Protein AF-A0A6B9V658-F1 (afdb_monomer_lite)

InterPro domains:
  IPR031814 ALG11 mannosyltransferase, N-terminal [PF15924] (34-102)
  IPR038013 ALG11 mannosyltransferase [PTHR45919] (29-102)

Structure (mmCIF, N/CA/C/O backbone):
data_AF-A0A6B9V658-F1
#
_entry.id   AF-A0A6B9V658-F1
#
loop_
_atom_site.group_PDB
_atom_site.id
_atom_site.type_symbol
_atom_site.label_atom_id
_atom_site.label_alt_id
_atom_site.label_comp_id
_atom_site.label_asym_id
_atom_site.label_entity_id
_atom_site.label_seq_id
_atom_site.pdbx_PDB_ins_code
_atom_site.Cartn_x
_atom_site.Cartn_y
_atom_site.Cartn_z
_atom_site.occupancy
_atom_site.B_iso_or_equiv
_atom_site.auth_seq_id
_atom_site.auth_comp_id
_atom_site.auth_asym_id
_atom_site.auth_atom_id
_atom_site.pdbx_PDB_model_num
ATOM 1 N N . MET A 1 1 ? -11.244 12.455 67.120 1.00 64.31 1 MET A N 1
ATOM 2 C CA . MET A 1 1 ? -12.140 11.570 66.339 1.00 64.31 1 MET A CA 1
ATOM 3 C C . MET A 1 1 ? -11.995 11.701 64.815 1.00 64.31 1 MET A C 1
ATOM 5 O O . MET A 1 1 ? -12.238 10.715 64.142 1.00 64.31 1 MET A O 1
ATOM 9 N N . GLY A 1 2 ? -11.559 12.838 64.244 1.00 67.00 2 GLY A N 1
ATOM 10 C CA . GLY A 1 2 ? -11.469 13.010 62.775 1.00 67.00 2 GLY A CA 1
ATOM 11 C C . GLY A 1 2 ? -10.284 12.335 62.059 1.00 67.00 2 GLY A C 1
ATOM 12 O O . GLY A 1 2 ? -10.400 11.987 60.891 1.00 67.00 2 GLY A O 1
ATOM 13 N N . ILE A 1 3 ? -9.163 12.091 62.750 1.00 68.94 3 ILE A N 1
ATOM 14 C CA . ILE A 1 3 ? -7.924 11.545 62.147 1.00 68.94 3 ILE A CA 1
ATOM 15 C C . ILE A 1 3 ? -8.128 10.133 61.569 1.00 68.94 3 ILE A C 1
ATOM 17 O O . ILE A 1 3 ? -7.564 9.799 60.530 1.00 68.94 3 ILE A O 1
ATOM 21 N N . TRP A 1 4 ? -9.006 9.339 62.187 1.00 73.88 4 TRP A N 1
ATOM 22 C CA . TRP A 1 4 ? -9.338 7.980 61.748 1.00 73.88 4 TRP A CA 1
ATOM 23 C C . TRP A 1 4 ? -10.046 7.922 60.391 1.00 73.88 4 TRP A C 1
ATOM 25 O O . TRP A 1 4 ? -10.008 6.884 59.744 1.00 73.88 4 TRP A O 1
ATOM 35 N N . PHE A 1 5 ? -10.640 9.027 59.932 1.00 78.62 5 PHE A N 1
ATOM 36 C CA . PHE A 1 5 ? -11.268 9.120 58.610 1.00 78.62 5 PHE A CA 1
ATOM 37 C C . PHE A 1 5 ? -10.314 9.653 57.534 1.00 78.62 5 PHE A C 1
ATOM 39 O O . PHE A 1 5 ? -10.494 9.365 56.353 1.00 78.62 5 PHE A O 1
ATOM 46 N N . ILE A 1 6 ? -9.268 10.382 57.934 1.00 85.06 6 ILE A N 1
ATOM 47 C CA . ILE A 1 6 ? -8.293 10.976 57.009 1.00 85.06 6 ILE A CA 1
ATOM 48 C C . ILE A 1 6 ? -7.358 9.899 56.450 1.00 85.06 6 ILE A C 1
ATOM 50 O O . ILE A 1 6 ? -7.102 9.868 55.250 1.00 85.06 6 ILE A O 1
ATOM 54 N N . VAL A 1 7 ? -6.884 8.979 57.297 1.00 88.38 7 VAL A N 1
ATOM 55 C CA . VAL A 1 7 ? -5.938 7.930 56.878 1.00 88.38 7 VAL A CA 1
ATOM 56 C C . VAL A 1 7 ? -6.531 6.999 55.804 1.00 88.38 7 VAL A C 1
ATOM 58 O O . VAL A 1 7 ? -5.895 6.841 54.761 1.00 88.38 7 VAL A O 1
ATOM 61 N N . PRO A 1 8 ? -7.752 6.444 55.955 1.00 89.19 8 PRO A N 1
ATOM 62 C CA . PRO A 1 8 ? -8.372 5.624 54.914 1.00 89.19 8 PRO A CA 1
ATOM 63 C C . PRO A 1 8 ? -8.630 6.399 53.621 1.00 89.19 8 PRO A C 1
ATOM 65 O O . PRO A 1 8 ? -8.470 5.842 52.539 1.00 89.19 8 PRO A O 1
ATOM 68 N N . ALA A 1 9 ? -8.987 7.685 53.715 1.00 89.31 9 ALA A N 1
ATOM 69 C CA . ALA A 1 9 ? -9.234 8.527 52.547 1.00 89.31 9 ALA A CA 1
ATOM 70 C C . ALA A 1 9 ? -7.955 8.769 51.729 1.00 89.31 9 ALA A C 1
ATOM 72 O O . ALA A 1 9 ? -7.979 8.670 50.502 1.00 89.31 9 ALA A O 1
ATOM 73 N N . VAL A 1 10 ? -6.825 9.020 52.397 1.00 92.94 10 VAL A N 1
ATOM 74 C CA . VAL A 1 10 ? -5.519 9.187 51.738 1.00 92.94 10 VAL A CA 1
ATOM 75 C C . VAL A 1 10 ? -5.057 7.878 51.098 1.00 92.94 10 VAL A C 1
ATOM 77 O O . VAL A 1 10 ? -4.606 7.887 49.953 1.00 92.94 10 VAL A O 1
ATOM 80 N N . VAL A 1 11 ? -5.221 6.744 51.788 1.00 94.62 11 VAL A N 1
ATOM 81 C CA . VAL A 1 11 ? -4.889 5.419 51.237 1.00 94.62 11 VAL A CA 1
ATOM 82 C C . VAL A 1 11 ? -5.756 5.107 50.017 1.00 94.62 11 VAL A C 1
ATOM 84 O O . VAL A 1 11 ? -5.224 4.720 48.980 1.00 94.62 11 VAL A O 1
ATOM 87 N N . ALA A 1 12 ? -7.069 5.341 50.093 1.00 94.38 12 ALA A N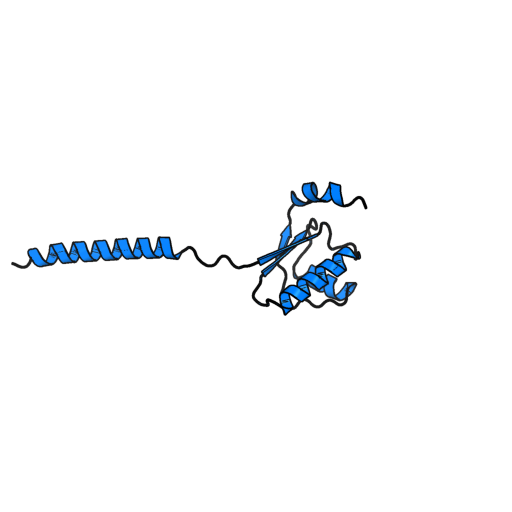 1
ATOM 88 C CA . ALA A 1 12 ? -7.984 5.127 48.974 1.00 94.38 12 ALA A CA 1
ATOM 89 C C . ALA A 1 12 ? -7.639 6.015 47.768 1.00 94.38 12 ALA A C 1
ATOM 91 O O . ALA A 1 12 ? -7.636 5.532 46.635 1.00 94.38 12 ALA A O 1
ATOM 92 N N . ALA A 1 13 ? -7.282 7.283 47.998 1.00 94.44 13 ALA A N 1
ATOM 93 C CA . ALA A 1 13 ? -6.836 8.188 46.943 1.00 94.44 13 ALA A CA 1
ATOM 94 C C . ALA A 1 13 ? -5.536 7.699 46.286 1.00 94.44 13 ALA A C 1
ATOM 96 O O . ALA A 1 13 ? -5.443 7.658 45.060 1.00 94.44 13 ALA A O 1
ATOM 97 N N . PHE A 1 14 ? -4.555 7.265 47.081 1.00 95.50 14 PHE A N 1
ATOM 98 C CA . PHE A 1 14 ? -3.293 6.739 46.560 1.00 95.50 14 PHE A CA 1
ATOM 99 C C . PHE A 1 14 ? -3.507 5.445 45.763 1.00 95.50 14 PHE A C 1
ATOM 101 O O . PHE A 1 14 ? -2.993 5.311 44.653 1.00 95.50 14 PHE A O 1
ATOM 108 N N . CYS A 1 15 ? -4.339 4.527 46.267 1.00 95.50 15 CYS A N 1
ATOM 109 C CA . CYS A 1 15 ? -4.741 3.316 45.554 1.00 95.50 15 CYS A CA 1
ATOM 110 C C . CYS A 1 15 ? -5.459 3.636 44.237 1.00 95.50 15 CYS A C 1
ATOM 112 O O . CYS A 1 15 ? -5.163 3.003 43.228 1.00 95.50 15 CYS A O 1
ATOM 114 N N . ALA A 1 16 ? -6.354 4.628 44.216 1.00 95.19 16 ALA A N 1
ATOM 115 C CA . ALA A 1 16 ? -7.052 5.047 43.003 1.00 95.19 16 ALA A CA 1
ATOM 116 C C . ALA A 1 16 ? -6.097 5.657 41.964 1.00 95.19 16 ALA A C 1
ATOM 118 O O . ALA A 1 16 ? -6.222 5.364 40.775 1.00 95.19 16 ALA A O 1
ATOM 119 N N . VAL A 1 17 ? -5.107 6.449 42.396 1.00 95.50 17 VAL A N 1
ATOM 120 C CA . VAL A 1 17 ? -4.069 6.991 41.504 1.00 95.50 17 VAL A CA 1
ATOM 121 C C . VAL A 1 17 ? -3.202 5.866 40.942 1.00 95.50 17 VAL A C 1
ATOM 123 O O . VAL A 1 17 ? -3.041 5.782 39.726 1.00 95.50 17 VAL A O 1
ATOM 126 N N . ILE A 1 18 ? -2.695 4.967 41.792 1.00 95.00 18 ILE A N 1
ATOM 127 C CA . ILE A 1 18 ? -1.885 3.812 41.371 1.00 95.00 18 ILE A CA 1
ATOM 128 C C . ILE A 1 18 ? -2.678 2.935 40.392 1.00 95.00 18 ILE A C 1
ATOM 130 O O . ILE A 1 18 ? -2.174 2.598 39.322 1.00 95.00 18 ILE A O 1
ATOM 134 N N . LEU A 1 19 ? -3.936 2.617 40.711 1.00 93.62 19 LEU A N 1
ATOM 135 C CA . LEU A 1 19 ? -4.820 1.843 39.841 1.00 93.62 19 LEU A CA 1
ATOM 136 C C . LEU A 1 19 ? -5.047 2.557 38.504 1.00 93.62 19 LEU A C 1
ATOM 138 O O . LEU A 1 19 ? -4.940 1.929 37.456 1.00 93.62 19 LEU A O 1
ATOM 142 N N . GLY A 1 20 ? -5.285 3.870 38.510 1.00 90.81 20 GLY A N 1
ATOM 143 C CA . GLY A 1 20 ? -5.431 4.669 37.293 1.00 90.81 20 GLY A CA 1
ATOM 144 C C . GLY A 1 20 ? -4.172 4.678 36.418 1.00 90.81 20 GLY A C 1
ATOM 145 O O . GLY A 1 20 ? -4.276 4.603 35.192 1.00 90.81 20 GLY A O 1
ATOM 146 N N . LEU A 1 21 ? -2.983 4.722 37.026 1.00 91.19 21 LEU A N 1
ATOM 147 C CA . LEU A 1 21 ? -1.703 4.625 36.316 1.00 91.19 21 LEU A CA 1
ATOM 148 C C . LEU A 1 21 ? -1.493 3.228 35.714 1.00 91.19 21 LEU A C 1
ATOM 150 O O . LEU A 1 21 ? -1.099 3.119 34.552 1.00 91.19 21 LEU A O 1
ATOM 154 N N . ILE A 1 22 ? -1.820 2.166 36.457 1.00 90.94 22 ILE A N 1
ATOM 155 C CA . ILE A 1 22 ? -1.743 0.780 35.972 1.00 90.94 22 ILE A CA 1
ATOM 156 C C . ILE A 1 22 ? -2.725 0.561 34.817 1.00 90.94 22 ILE A C 1
ATOM 158 O O . ILE A 1 22 ? -2.334 0.040 33.776 1.00 90.94 22 ILE A O 1
ATOM 162 N N . LEU A 1 23 ? -3.977 1.009 34.951 1.00 88.06 23 LEU A N 1
ATOM 163 C CA . LEU A 1 23 ? -4.988 0.889 33.897 1.00 88.06 23 LEU A CA 1
ATOM 164 C C . LEU A 1 23 ? -4.569 1.621 32.616 1.00 88.06 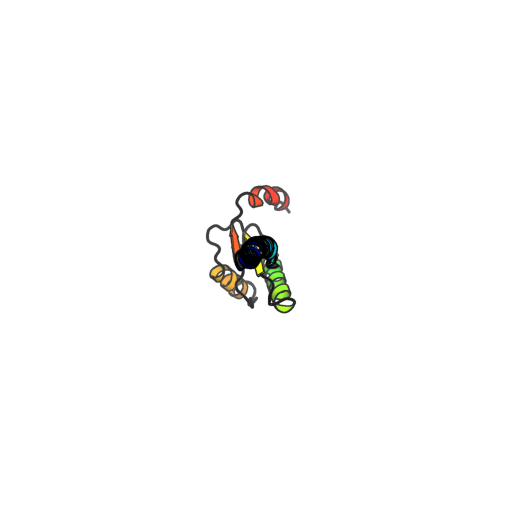23 LEU A C 1
ATOM 166 O O . LEU A 1 23 ? -4.780 1.100 31.524 1.00 88.06 23 LEU A O 1
ATOM 170 N N . ARG A 1 24 ? -3.909 2.781 32.723 1.00 83.75 24 ARG A N 1
ATOM 171 C CA . ARG A 1 24 ? -3.331 3.488 31.566 1.00 83.75 24 ARG A CA 1
ATOM 172 C C . ARG A 1 24 ? -2.168 2.729 30.927 1.00 83.75 24 ARG A C 1
ATOM 174 O O . ARG A 1 24 ? -2.111 2.629 29.704 1.00 83.75 24 ARG A O 1
ATOM 181 N N . ALA A 1 25 ? -1.266 2.173 31.735 1.00 81.12 25 ALA A N 1
ATOM 182 C CA . ALA A 1 25 ? -0.124 1.401 31.246 1.00 81.12 25 ALA A CA 1
ATOM 183 C C . ALA A 1 25 ? -0.548 0.080 30.573 1.00 81.12 25 ALA A C 1
ATOM 185 O O . ALA A 1 25 ? 0.060 -0.345 29.590 1.00 81.12 25 ALA A O 1
ATOM 186 N N . VAL A 1 26 ? -1.609 -0.558 31.076 1.00 80.12 26 VAL A N 1
ATOM 187 C CA . VAL A 1 26 ? -2.174 -1.793 30.513 1.00 80.12 26 VAL A CA 1
ATOM 188 C C . VAL A 1 26 ? -3.056 -1.496 29.293 1.00 80.12 26 VAL A C 1
ATOM 190 O O . VAL A 1 26 ? -2.963 -2.202 28.290 1.00 80.12 26 VAL A O 1
ATOM 193 N N . GLY A 1 27 ? -3.849 -0.420 29.330 1.00 66.38 27 GLY A N 1
ATOM 194 C CA . GLY A 1 27 ? -4.752 -0.007 28.248 1.00 66.38 27 GLY A CA 1
ATOM 195 C C . GLY A 1 27 ? -4.055 0.545 26.999 1.00 66.38 27 GLY A C 1
ATOM 196 O O . GLY A 1 27 ? -4.669 0.617 25.939 1.00 66.38 27 GLY A O 1
ATOM 197 N N . GLY A 1 28 ? -2.763 0.879 27.081 1.00 59.31 28 GLY A N 1
ATOM 198 C CA . GLY A 1 28 ? -1.970 1.368 25.946 1.00 59.31 28 GLY A CA 1
ATOM 199 C C . GLY A 1 28 ? -1.643 0.324 24.867 1.00 59.31 28 GLY A C 1
ATOM 200 O O . GLY A 1 28 ? -0.993 0.656 23.878 1.00 59.31 28 GLY A O 1
ATOM 201 N N . ARG A 1 29 ? -2.066 -0.939 25.021 1.00 62.31 29 ARG A N 1
ATOM 202 C CA . ARG A 1 29 ? -1.800 -2.015 24.050 1.00 62.31 29 ARG A CA 1
ATOM 203 C C . ARG A 1 29 ? -3.063 -2.497 23.347 1.00 62.31 29 ARG A C 1
ATOM 205 O O . ARG A 1 29 ? -3.427 -3.651 23.508 1.00 62.31 29 ARG A O 1
ATOM 212 N N . THR A 1 30 ? -3.706 -1.676 22.522 1.00 61.31 30 THR A N 1
ATOM 213 C CA . THR A 1 30 ? -4.517 -2.228 21.421 1.00 61.31 30 THR A CA 1
ATOM 214 C C . THR A 1 30 ? -4.909 -1.166 20.400 1.00 61.31 30 THR A C 1
ATOM 216 O O . THR A 1 30 ? -5.921 -0.488 20.502 1.00 61.31 30 THR A O 1
ATOM 219 N N . SER A 1 31 ? -4.069 -1.035 19.381 1.00 58.69 31 SER A N 1
ATOM 220 C CA . SER A 1 31 ? -4.521 -0.889 17.998 1.00 58.69 31 SER A CA 1
ATOM 221 C C . SER A 1 31 ? -3.304 -1.142 17.116 1.00 58.69 31 SER A C 1
ATOM 223 O O . SER A 1 31 ? -2.667 -0.221 16.605 1.00 58.69 31 SER A O 1
ATOM 225 N N . ARG A 1 32 ? -2.894 -2.414 16.994 1.00 62.94 32 ARG A N 1
ATOM 226 C CA . ARG A 1 32 ? -2.063 -2.764 15.839 1.00 62.94 32 ARG A CA 1
ATOM 227 C C . ARG A 1 32 ? -2.980 -2.608 14.636 1.00 62.94 32 ARG A C 1
ATOM 229 O O . ARG A 1 32 ? -3.855 -3.449 14.434 1.00 62.94 32 ARG A O 1
ATOM 236 N N . LYS A 1 33 ? -2.813 -1.516 13.888 1.00 73.00 33 LYS A N 1
ATOM 237 C CA . LYS A 1 33 ? -3.461 -1.363 12.586 1.00 73.00 33 LYS A CA 1
ATOM 238 C C . LYS A 1 33 ? -3.098 -2.588 11.753 1.00 73.00 33 LYS A C 1
ATOM 240 O O . LYS A 1 33 ? -1.922 -2.935 11.643 1.00 73.00 33 LYS A O 1
ATOM 245 N N . ARG A 1 34 ? -4.118 -3.296 11.273 1.00 84.31 34 ARG A N 1
ATOM 246 C CA . ARG A 1 34 ? -3.922 -4.439 10.383 1.00 84.31 34 ARG A CA 1
ATOM 247 C C . ARG A 1 34 ? -3.446 -3.896 9.044 1.00 84.31 34 ARG A C 1
ATOM 249 O O . ARG A 1 34 ? -3.917 -2.848 8.607 1.00 84.31 34 ARG A O 1
ATOM 256 N N . ALA A 1 35 ? -2.503 -4.595 8.433 1.00 90.12 35 ALA A N 1
ATOM 257 C CA . ALA A 1 35 ? -1.921 -4.166 7.181 1.00 90.12 35 ALA A CA 1
ATOM 258 C C . ALA A 1 35 ? -1.476 -5.370 6.351 1.00 90.12 35 ALA A C 1
ATOM 260 O O . ALA A 1 35 ? -1.148 -6.417 6.913 1.00 90.12 35 ALA A O 1
ATOM 261 N N . VAL A 1 36 ? -1.457 -5.207 5.032 1.00 93.06 36 VAL A N 1
ATOM 262 C CA . VAL A 1 36 ? -0.954 -6.200 4.078 1.00 93.06 36 VAL A CA 1
ATOM 263 C C . VAL A 1 36 ? 0.268 -5.624 3.385 1.00 93.06 36 VAL A C 1
ATOM 265 O O . VAL A 1 36 ? 0.225 -4.518 2.852 1.00 93.06 36 VAL A O 1
ATOM 268 N N . GLY A 1 37 ? 1.364 -6.377 3.428 1.00 92.44 37 GLY A N 1
ATOM 269 C CA . GLY A 1 37 ? 2.604 -6.048 2.738 1.00 92.44 37 GLY A CA 1
ATOM 270 C C . GLY A 1 37 ? 2.693 -6.774 1.403 1.00 92.44 37 GLY A C 1
ATOM 271 O O . GLY A 1 37 ? 2.605 -7.999 1.357 1.00 92.44 37 GLY A O 1
ATOM 272 N N . PHE A 1 38 ? 2.901 -6.011 0.339 1.00 91.94 38 PHE A N 1
ATOM 273 C CA . PHE A 1 38 ? 3.240 -6.489 -0.988 1.00 91.94 38 PHE A CA 1
ATOM 274 C C . PHE A 1 38 ? 4.717 -6.253 -1.246 1.00 91.94 38 PHE A C 1
ATOM 276 O O . PHE A 1 38 ? 5.264 -5.210 -0.903 1.00 91.94 38 PHE A O 1
ATOM 283 N N . PHE A 1 39 ? 5.352 -7.225 -1.873 1.00 88.75 39 PHE A N 1
ATOM 284 C CA . PHE A 1 39 ? 6.795 -7.308 -1.984 1.00 88.75 39 PHE A CA 1
ATOM 285 C C . PHE A 1 39 ? 7.166 -7.346 -3.465 1.00 88.75 39 PHE A C 1
ATOM 287 O O . PHE A 1 39 ? 6.845 -8.321 -4.143 1.00 88.75 39 PHE A O 1
ATOM 294 N N . HIS A 1 40 ? 7.783 -6.275 -3.977 1.00 87.12 40 HIS A N 1
ATOM 295 C CA . HIS A 1 40 ? 8.104 -6.148 -5.400 1.00 87.12 40 HIS A CA 1
ATOM 296 C C . HIS A 1 40 ? 9.440 -5.411 -5.616 1.00 87.12 40 HIS A C 1
ATOM 298 O O . HIS A 1 40 ? 9.538 -4.254 -5.224 1.00 87.12 40 HIS A O 1
ATOM 304 N N . PRO A 1 41 ? 10.466 -6.029 -6.236 1.00 83.00 41 PRO A N 1
ATOM 305 C CA . PRO A 1 41 ? 11.818 -5.458 -6.316 1.00 83.00 41 PRO A CA 1
ATOM 306 C C . PRO A 1 41 ? 11.893 -4.089 -6.990 1.00 83.00 41 PRO A C 1
ATOM 308 O O . PRO A 1 41 ? 12.527 -3.190 -6.447 1.00 83.00 41 PRO A O 1
ATOM 311 N N . TYR A 1 42 ? 11.215 -3.939 -8.129 1.00 82.69 42 TYR A N 1
ATOM 312 C CA . TYR A 1 42 ? 11.200 -2.711 -8.924 1.00 82.69 42 TYR A CA 1
ATOM 313 C C . TYR A 1 42 ? 9.803 -2.480 -9.472 1.00 82.69 42 TYR A C 1
ATOM 315 O O . TYR A 1 42 ? 9.197 -3.384 -10.024 1.00 82.69 42 TYR A O 1
ATOM 323 N N . THR A 1 43 ? 9.260 -1.289 -9.304 1.00 81.88 43 THR A N 1
ATOM 324 C CA . THR A 1 43 ? 7.901 -0.909 -9.725 1.00 81.88 43 THR A CA 1
ATOM 325 C C . THR A 1 43 ? 7.925 0.064 -10.903 1.00 81.88 43 THR A C 1
ATOM 327 O O . THR A 1 43 ? 6.998 0.861 -11.083 1.00 81.88 43 THR A O 1
ATOM 330 N N . ASN A 1 44 ? 9.026 0.038 -11.654 1.00 79.19 44 ASN A N 1
ATOM 331 C CA . ASN A 1 44 ? 9.400 1.033 -12.649 1.00 79.19 44 ASN A CA 1
ATOM 332 C C . ASN A 1 44 ? 9.479 0.458 -14.078 1.00 79.19 44 ASN A C 1
ATOM 334 O O . ASN A 1 44 ? 9.524 1.239 -15.031 1.00 79.19 44 ASN A O 1
ATOM 338 N N . ASP A 1 45 ? 9.454 -0.868 -14.247 1.00 77.38 45 ASP A N 1
ATOM 339 C CA . ASP A 1 45 ? 9.769 -1.542 -15.514 1.00 77.38 45 ASP A CA 1
ATOM 340 C C . ASP A 1 45 ? 8.526 -1.835 -16.370 1.00 77.38 45 ASP A C 1
ATOM 342 O O . ASP A 1 45 ? 8.634 -2.098 -17.570 1.00 77.38 45 ASP A O 1
ATOM 346 N N . GLY A 1 46 ? 7.321 -1.752 -15.797 1.00 78.31 46 GLY A N 1
ATOM 347 C CA . GLY A 1 46 ? 6.069 -1.963 -16.526 1.00 78.31 46 GLY A CA 1
ATOM 348 C C . GLY A 1 46 ? 5.802 -3.431 -16.885 1.00 78.31 46 GLY A C 1
ATOM 349 O O . GLY A 1 46 ? 5.079 -3.707 -17.843 1.00 78.31 46 GLY A O 1
ATOM 350 N N . GLY A 1 47 ? 6.400 -4.376 -16.152 1.00 85.94 47 GLY A N 1
ATOM 351 C CA . GLY A 1 47 ? 6.315 -5.814 -16.423 1.00 85.94 47 GLY A CA 1
ATOM 352 C C . GLY A 1 47 ? 5.002 -6.486 -15.987 1.00 85.94 47 GLY A C 1
ATOM 353 O O . GLY A 1 47 ? 4.152 -5.910 -15.309 1.00 85.94 47 GLY A O 1
ATOM 354 N N . GLY A 1 48 ? 4.843 -7.769 -16.336 1.00 85.50 48 GLY A N 1
ATOM 355 C CA . GLY A 1 48 ? 3.651 -8.554 -15.976 1.00 85.50 48 GLY A CA 1
ATOM 356 C C . GLY A 1 48 ? 3.453 -8.737 -14.464 1.00 85.50 48 GLY A C 1
ATOM 357 O O . GLY A 1 48 ? 2.315 -8.716 -13.992 1.00 85.50 48 GLY A O 1
ATOM 358 N N . GLY A 1 49 ? 4.546 -8.856 -13.701 1.00 87.81 49 GLY A N 1
ATOM 359 C CA . GLY A 1 49 ? 4.509 -8.954 -12.235 1.00 87.81 49 GLY A CA 1
ATOM 360 C C . GLY A 1 49 ? 3.912 -7.712 -11.568 1.00 87.81 49 GLY A C 1
ATOM 361 O O . GLY A 1 49 ? 3.113 -7.831 -10.641 1.00 87.81 49 GLY A O 1
ATOM 362 N N . GLU A 1 50 ? 4.186 -6.528 -12.115 1.00 91.44 50 GLU A N 1
ATOM 363 C CA . GLU A 1 50 ? 3.626 -5.271 -11.616 1.00 91.44 50 GLU A CA 1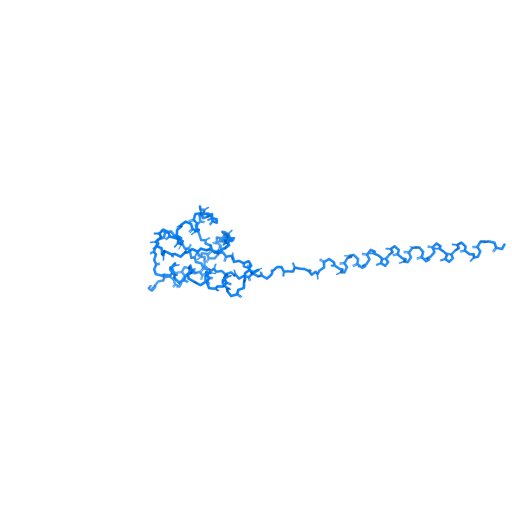
ATOM 364 C C . GLU A 1 50 ? 2.114 -5.200 -11.844 1.00 91.44 50 GLU A C 1
ATOM 366 O O . GLU A 1 50 ? 1.368 -4.776 -10.965 1.00 91.44 50 GLU A O 1
ATOM 371 N N . ARG A 1 51 ? 1.616 -5.683 -12.991 1.00 92.25 51 ARG A N 1
ATOM 372 C CA . ARG A 1 51 ? 0.166 -5.758 -13.223 1.00 92.25 51 ARG A CA 1
ATOM 373 C C . ARG A 1 51 ? -0.522 -6.636 -12.179 1.00 92.25 51 ARG A C 1
ATOM 375 O O . ARG A 1 51 ? -1.594 -6.281 -11.692 1.00 92.25 51 ARG A O 1
ATOM 382 N N . VAL A 1 52 ? 0.088 -7.772 -11.834 1.00 94.31 52 VAL A N 1
ATOM 383 C CA . VAL A 1 52 ? -0.426 -8.664 -10.783 1.00 94.31 52 VAL A CA 1
ATOM 384 C C . VAL A 1 52 ? -0.413 -7.955 -9.430 1.00 94.31 52 VAL A C 1
ATOM 386 O O . VAL A 1 52 ? -1.426 -7.989 -8.732 1.00 94.31 52 VAL A O 1
ATOM 389 N N . LEU A 1 53 ? 0.678 -7.259 -9.094 1.00 94.62 53 LEU A N 1
ATOM 390 C CA . LEU A 1 53 ? 0.786 -6.445 -7.884 1.00 94.62 53 LEU A CA 1
ATOM 391 C C . LEU A 1 53 ? -0.367 -5.437 -7.779 1.00 94.62 53 LEU A C 1
ATOM 393 O O . LEU A 1 53 ? -1.086 -5.438 -6.782 1.00 94.62 53 LEU A O 1
ATOM 397 N N . TRP A 1 54 ? -0.580 -4.604 -8.800 1.00 95.56 54 TRP A N 1
ATOM 398 C CA . TRP A 1 54 ? -1.585 -3.539 -8.739 1.00 95.56 54 TRP A CA 1
ATOM 399 C C . TRP A 1 54 ? -3.013 -4.074 -8.682 1.00 95.56 54 TRP A C 1
ATOM 401 O O . TRP A 1 54 ? -3.828 -3.563 -7.913 1.00 95.56 54 TRP A O 1
ATOM 411 N N . CYS A 1 55 ? -3.314 -5.137 -9.431 1.00 96.38 55 CYS A N 1
ATOM 412 C CA . CYS A 1 55 ? -4.602 -5.818 -9.330 1.00 96.38 55 CYS A CA 1
ATOM 413 C C . CYS A 1 55 ? -4.832 -6.400 -7.928 1.00 96.38 55 CYS A C 1
ATOM 415 O O . CYS A 1 55 ? -5.933 -6.280 -7.398 1.00 96.38 55 CYS A O 1
ATOM 417 N N . ALA A 1 56 ? -3.807 -6.997 -7.312 1.00 96.06 56 ALA A N 1
ATOM 418 C CA . ALA A 1 56 ? -3.913 -7.556 -5.968 1.00 96.06 56 ALA A CA 1
ATOM 419 C C . ALA A 1 56 ? -4.118 -6.465 -4.907 1.00 96.06 56 ALA A C 1
ATOM 421 O O . ALA A 1 56 ? -4.986 -6.606 -4.047 1.00 96.06 56 ALA A O 1
ATOM 422 N N . VAL A 1 57 ? -3.382 -5.351 -4.996 1.00 96.12 57 VAL A N 1
ATOM 423 C CA . VAL A 1 57 ? -3.578 -4.182 -4.122 1.00 96.12 57 VAL A CA 1
ATOM 424 C C . VAL A 1 57 ? -5.012 -3.674 -4.235 1.00 96.12 57 VAL A C 1
ATOM 426 O O . VAL A 1 57 ? -5.685 -3.510 -3.220 1.00 96.12 57 VAL A O 1
ATOM 429 N N . ARG A 1 58 ? -5.503 -3.467 -5.462 1.00 96.62 58 ARG A N 1
ATOM 430 C CA . ARG A 1 58 ? -6.869 -2.993 -5.696 1.00 96.62 58 ARG A CA 1
ATOM 431 C C . ARG A 1 58 ? -7.914 -3.954 -5.128 1.00 96.62 58 ARG A C 1
ATOM 433 O O . ARG A 1 58 ? -8.825 -3.501 -4.447 1.00 96.62 58 ARG A O 1
ATOM 440 N N . ALA A 1 59 ? -7.762 -5.257 -5.355 1.00 97.00 59 ALA A N 1
ATOM 441 C CA . ALA A 1 59 ? -8.688 -6.259 -4.834 1.00 97.00 59 ALA A CA 1
ATOM 442 C C . ALA A 1 59 ? -8.751 -6.244 -3.297 1.00 97.00 59 ALA A C 1
ATOM 444 O O . ALA A 1 59 ? -9.832 -6.315 -2.722 1.00 97.00 59 ALA A O 1
ATOM 445 N N . ILE A 1 60 ? -7.608 -6.086 -2.619 1.00 96.12 60 ILE A N 1
ATOM 446 C CA . ILE A 1 60 ? -7.575 -5.960 -1.155 1.00 96.12 60 ILE A CA 1
ATOM 447 C C . ILE A 1 60 ? -8.248 -4.669 -0.684 1.00 96.12 60 ILE A C 1
ATOM 449 O O . ILE A 1 60 ? -8.956 -4.695 0.318 1.00 96.12 60 ILE A O 1
ATOM 453 N N . GLN A 1 61 ? -8.060 -3.557 -1.394 1.00 95.62 61 GLN A N 1
ATOM 454 C CA . GLN A 1 61 ? -8.729 -2.297 -1.061 1.00 95.62 61 GLN A CA 1
ATOM 455 C C . GLN A 1 61 ? -10.251 -2.366 -1.259 1.00 95.62 61 GLN A C 1
ATOM 457 O O . GLN A 1 61 ? -10.983 -1.734 -0.502 1.00 95.62 61 GLN A O 1
ATOM 462 N N . GLU A 1 62 ? -10.723 -3.116 -2.258 1.00 96.25 62 GLU A N 1
ATOM 463 C CA . GLU A 1 62 ? -12.152 -3.355 -2.501 1.00 96.25 62 GLU A CA 1
ATOM 464 C C . GLU A 1 62 ? -12.761 -4.266 -1.419 1.00 96.25 62 GLU A C 1
ATOM 466 O O . GLU A 1 62 ? -13.841 -3.969 -0.910 1.00 96.25 62 GLU A O 1
ATOM 471 N N . GLU A 1 63 ? -12.057 -5.331 -1.024 1.00 96.38 63 GLU A N 1
ATOM 472 C CA . GLU A 1 63 ? -12.533 -6.306 -0.032 1.00 96.38 63 GLU A CA 1
ATOM 473 C C . GLU A 1 63 ? -12.442 -5.779 1.413 1.00 96.38 63 GLU A C 1
ATOM 475 O O . GLU A 1 63 ? -13.319 -6.034 2.239 1.00 96.38 63 GLU A O 1
ATOM 480 N N . ILE A 1 64 ? -11.368 -5.050 1.745 1.00 94.75 64 ILE A N 1
ATOM 481 C CA . ILE A 1 64 ? -11.083 -4.566 3.103 1.00 94.75 64 ILE A CA 1
ATOM 482 C C . ILE A 1 64 ? -10.605 -3.098 3.057 1.00 94.75 64 ILE A C 1
ATOM 484 O O . ILE A 1 64 ? -9.407 -2.831 3.186 1.00 94.75 64 ILE A O 1
ATOM 488 N N . PRO A 1 65 ? -11.525 -2.118 2.938 1.00 91.00 65 PRO A N 1
ATOM 489 C CA . PRO A 1 65 ? -11.180 -0.700 2.753 1.00 91.00 65 PRO A CA 1
ATOM 490 C C . PRO A 1 65 ? -10.349 -0.075 3.885 1.00 91.00 65 PRO A C 1
ATOM 492 O O . PRO A 1 65 ? -9.555 0.834 3.644 1.00 91.00 65 PRO A O 1
ATOM 495 N N . ASP A 1 66 ? -10.503 -0.576 5.115 1.00 89.50 66 ASP A N 1
ATOM 496 C CA . ASP A 1 66 ? -9.789 -0.090 6.306 1.00 89.50 66 ASP A CA 1
ATOM 497 C C . ASP A 1 66 ? -8.384 -0.704 6.476 1.00 89.50 66 ASP A C 1
ATOM 499 O O . ASP A 1 66 ? -7.697 -0.445 7.472 1.00 89.50 66 ASP A O 1
ATOM 503 N N . LEU A 1 67 ? -7.951 -1.559 5.542 1.00 91.12 67 LEU A N 1
ATOM 504 C CA . LEU A 1 67 ? -6.671 -2.251 5.614 1.00 91.12 67 LEU A CA 1
ATOM 505 C C . LEU A 1 67 ? -5.562 -1.437 4.948 1.00 91.12 67 LEU A C 1
ATOM 507 O O . LEU A 1 67 ? -5.596 -1.145 3.753 1.00 91.12 67 LEU A O 1
ATOM 511 N N . ASP A 1 68 ? -4.523 -1.128 5.720 1.00 91.56 68 ASP A N 1
ATOM 512 C CA . ASP A 1 68 ? -3.341 -0.459 5.188 1.00 91.56 68 ASP A CA 1
ATOM 513 C C . ASP A 1 68 ? -2.616 -1.383 4.186 1.00 91.56 68 ASP A C 1
ATOM 515 O O . ASP A 1 68 ? -2.186 -2.482 4.541 1.00 91.56 68 ASP A O 1
ATOM 519 N N . CYS A 1 69 ? -2.429 -0.927 2.947 1.00 94.31 69 CYS A N 1
ATOM 520 C CA . CYS A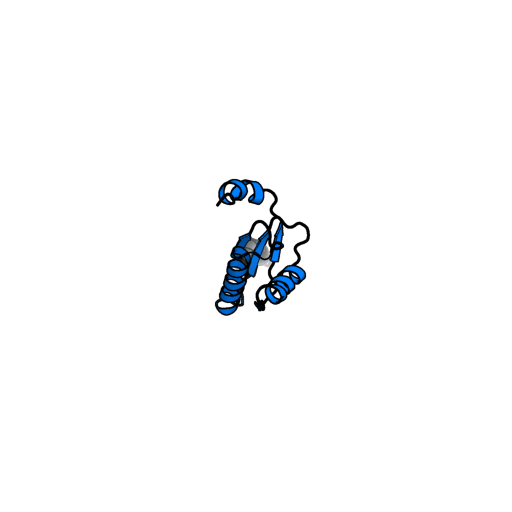 1 69 ? -1.617 -1.620 1.943 1.00 94.31 69 CYS A CA 1
ATOM 521 C C . CYS A 1 69 ? -0.206 -1.023 1.911 1.00 94.31 69 CYS A C 1
ATOM 523 O O . CYS A 1 69 ? -0.039 0.176 1.669 1.00 94.31 69 CYS A O 1
ATOM 525 N N . LEU A 1 70 ? 0.810 -1.851 2.152 1.00 92.94 70 LEU A N 1
ATOM 526 C CA . LEU A 1 70 ? 2.218 -1.470 2.072 1.00 92.94 70 LEU A CA 1
ATOM 527 C C . LEU A 1 70 ? 2.863 -2.105 0.848 1.00 92.94 70 LEU A C 1
ATOM 529 O O . LEU A 1 70 ? 2.652 -3.284 0.592 1.00 92.94 70 LEU A O 1
ATOM 533 N N . VAL A 1 71 ? 3.674 -1.343 0.125 1.00 92.56 71 VAL A N 1
ATOM 534 C CA . VAL A 1 71 ? 4.486 -1.834 -0.990 1.00 92.56 71 VAL A CA 1
ATOM 535 C C . VAL A 1 71 ? 5.951 -1.684 -0.607 1.00 92.56 71 VAL A C 1
ATOM 537 O O . VAL A 1 71 ? 6.443 -0.571 -0.411 1.00 92.56 71 VAL A O 1
ATOM 540 N N . TYR A 1 72 ? 6.626 -2.819 -0.483 1.00 89.94 72 TYR A N 1
ATOM 541 C CA . TYR A 1 72 ? 8.062 -2.916 -0.290 1.00 89.94 72 TYR A CA 1
ATOM 542 C C . TYR A 1 72 ? 8.739 -2.949 -1.651 1.00 89.94 72 TYR A C 1
ATOM 544 O O . TYR A 1 72 ? 8.483 -3.866 -2.435 1.00 89.94 72 TYR A O 1
ATOM 552 N N . THR A 1 73 ? 9.576 -1.948 -1.918 1.00 87.75 73 THR A N 1
ATOM 553 C CA . THR A 1 73 ? 10.281 -1.793 -3.195 1.00 87.75 73 THR A CA 1
ATOM 554 C C . THR A 1 73 ? 11.743 -1.410 -2.996 1.00 87.75 73 THR A C 1
ATOM 556 O O . THR A 1 73 ? 12.106 -0.789 -1.994 1.00 87.75 73 THR A O 1
ATOM 559 N N . GLY A 1 74 ? 12.581 -1.807 -3.954 1.00 84.62 74 GLY A N 1
ATOM 560 C CA . GLY A 1 74 ? 13.963 -1.355 -4.093 1.00 84.62 74 GLY A CA 1
ATOM 561 C C . GLY A 1 74 ? 14.088 0.013 -4.768 1.00 84.62 74 GLY A C 1
ATOM 562 O O . GLY A 1 74 ? 15.184 0.566 -4.817 1.00 84.62 74 GLY A O 1
ATOM 563 N N . ASP A 1 75 ? 12.988 0.586 -5.259 1.00 85.31 75 ASP A N 1
ATOM 564 C CA . ASP A 1 75 ? 12.987 1.914 -5.870 1.00 85.31 75 ASP A CA 1
ATOM 565 C C . ASP A 1 75 ? 13.134 3.009 -4.805 1.00 85.31 75 ASP A C 1
ATOM 567 O O . ASP A 1 75 ? 12.260 3.212 -3.958 1.00 85.31 75 ASP A O 1
ATOM 571 N N . HIS A 1 76 ? 14.229 3.762 -4.874 1.00 81.44 76 HIS A N 1
ATOM 572 C CA . HIS A 1 76 ? 14.509 4.866 -3.952 1.00 81.44 76 HIS A CA 1
ATOM 573 C C . HIS A 1 76 ? 13.584 6.079 -4.131 1.00 81.44 76 HIS A C 1
ATOM 575 O O . HIS A 1 76 ? 13.440 6.889 -3.217 1.00 81.44 76 HIS A O 1
ATOM 581 N N . ASP A 1 77 ? 12.987 6.223 -5.310 1.00 84.81 77 ASP A N 1
ATOM 582 C CA . ASP A 1 77 ? 12.153 7.348 -5.730 1.00 84.81 77 ASP A CA 1
ATOM 583 C C . ASP A 1 77 ? 10.651 7.006 -5.747 1.00 84.81 77 ASP A C 1
ATOM 585 O O . ASP A 1 77 ? 9.816 7.812 -6.173 1.00 84.81 77 ASP A O 1
ATOM 589 N N . ALA A 1 78 ? 10.275 5.815 -5.271 1.00 86.12 78 ALA A N 1
ATOM 590 C CA . ALA A 1 78 ? 8.879 5.423 -5.175 1.00 86.12 78 ALA A CA 1
ATOM 591 C C . ALA A 1 78 ? 8.148 6.246 -4.103 1.00 86.12 78 ALA A C 1
ATOM 593 O O . ALA A 1 78 ? 8.488 6.250 -2.920 1.00 86.12 78 ALA A O 1
ATOM 594 N N . THR A 1 79 ? 7.079 6.912 -4.528 1.00 91.50 79 THR A N 1
ATOM 595 C CA . THR A 1 79 ? 6.156 7.651 -3.666 1.00 91.50 79 THR A CA 1
ATOM 596 C C . THR A 1 79 ? 4.752 7.076 -3.839 1.00 91.50 79 THR A C 1
ATOM 598 O O . THR A 1 79 ? 4.447 6.526 -4.899 1.00 91.50 79 THR A O 1
ATOM 601 N N . PRO A 1 80 ? 3.854 7.217 -2.850 1.00 92.38 80 PRO A N 1
ATOM 602 C CA . PRO A 1 80 ? 2.465 6.778 -2.995 1.00 92.38 80 PRO A CA 1
ATOM 603 C C . PRO A 1 80 ? 1.790 7.328 -4.260 1.00 92.38 80 PRO A C 1
ATOM 605 O O . PRO A 1 80 ? 1.046 6.619 -4.933 1.00 92.38 80 PRO A O 1
ATOM 608 N N . GLN A 1 81 ? 2.080 8.586 -4.599 1.00 92.94 81 GLN A N 1
ATOM 609 C CA . GLN A 1 81 ? 1.529 9.276 -5.760 1.00 92.94 81 GLN A CA 1
ATOM 610 C C . GLN A 1 81 ? 2.117 8.735 -7.063 1.00 92.94 81 GLN A C 1
ATOM 612 O O . GLN A 1 81 ? 1.362 8.472 -7.996 1.00 92.94 81 GLN A O 1
ATOM 617 N N . SER A 1 82 ? 3.440 8.536 -7.127 1.00 91.50 82 SER A N 1
ATOM 618 C CA . SER A 1 82 ? 4.078 7.991 -8.330 1.00 91.50 82 SER A CA 1
ATOM 619 C C . SER A 1 82 ? 3.649 6.550 -8.598 1.00 91.50 82 SER A C 1
ATOM 621 O O . SER A 1 82 ? 3.379 6.211 -9.745 1.00 91.50 82 SER A O 1
ATOM 623 N N . LEU A 1 83 ? 3.482 5.725 -7.561 1.00 91.62 83 LEU A N 1
ATOM 624 C CA . LEU A 1 83 ? 2.962 4.362 -7.703 1.00 91.62 83 LEU A CA 1
ATOM 625 C C . LEU A 1 83 ? 1.508 4.335 -8.176 1.00 91.62 83 LEU A C 1
ATOM 627 O O . LEU A 1 83 ? 1.179 3.580 -9.086 1.00 91.62 83 LEU A O 1
ATOM 631 N N . ALA A 1 84 ? 0.646 5.174 -7.596 1.00 92.88 84 ALA A N 1
ATOM 632 C CA . ALA A 1 84 ? -0.746 5.273 -8.025 1.00 92.88 84 ALA A CA 1
ATOM 633 C C . ALA A 1 84 ? -0.858 5.750 -9.482 1.00 92.88 84 ALA A C 1
ATOM 635 O O . ALA A 1 84 ? -1.630 5.180 -10.251 1.00 92.88 84 ALA A O 1
ATOM 636 N N . ALA A 1 85 ? -0.053 6.743 -9.877 1.00 92.75 85 ALA A N 1
ATOM 637 C CA . ALA A 1 85 ? 0.017 7.201 -11.261 1.00 92.75 85 ALA A CA 1
ATOM 638 C C . ALA A 1 85 ? 0.481 6.073 -12.194 1.00 92.75 85 ALA A C 1
ATOM 640 O O . ALA A 1 85 ? -0.190 5.784 -13.175 1.00 92.75 85 ALA A O 1
ATOM 641 N N . ARG A 1 86 ? 1.552 5.346 -11.842 1.00 91.00 86 ARG A N 1
ATOM 642 C CA . ARG A 1 86 ? 2.042 4.203 -12.631 1.00 91.00 86 ARG A CA 1
ATOM 643 C C . ARG A 1 86 ? 1.002 3.094 -12.782 1.00 91.00 86 ARG A C 1
ATOM 645 O O . ARG A 1 86 ? 0.842 2.571 -13.884 1.00 91.00 86 ARG A O 1
ATOM 652 N N . ALA A 1 87 ? 0.284 2.751 -11.712 1.00 93.62 87 ALA A N 1
ATOM 653 C CA . ALA A 1 87 ? -0.773 1.742 -11.748 1.00 93.62 87 ALA A CA 1
ATOM 654 C C . ALA A 1 87 ? -1.870 2.102 -12.768 1.00 93.62 87 ALA A C 1
ATOM 656 O O . ALA A 1 87 ? -2.315 1.248 -13.542 1.00 93.62 87 ALA A O 1
ATOM 657 N N . VAL A 1 88 ? -2.253 3.380 -12.822 1.00 94.50 88 VAL A N 1
ATOM 658 C CA . VAL A 1 88 ? -3.230 3.895 -13.788 1.00 94.50 88 VAL A CA 1
ATOM 659 C C . VAL A 1 88 ? -2.630 3.963 -15.192 1.00 94.50 88 VAL A C 1
ATOM 661 O O . VAL A 1 88 ? -3.176 3.357 -16.111 1.00 94.50 88 VAL A O 1
ATOM 664 N N . ASP A 1 89 ? -1.49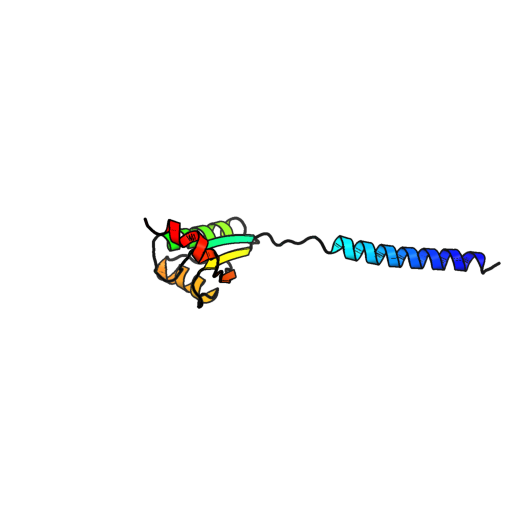2 4.633 -15.354 1.00 93.19 89 ASP A N 1
ATOM 665 C CA . ASP A 1 89 ? -0.894 4.949 -16.654 1.00 93.19 89 ASP A CA 1
ATOM 666 C C . ASP A 1 89 ? -0.436 3.700 -17.417 1.00 93.19 89 ASP A C 1
ATOM 668 O O . ASP A 1 89 ? -0.542 3.641 -18.642 1.00 93.19 89 ASP A O 1
ATOM 672 N N . ARG A 1 90 ? 0.089 2.690 -16.710 1.00 91.19 90 ARG A N 1
ATOM 673 C CA . ARG A 1 90 ? 0.645 1.475 -17.329 1.00 91.19 90 ARG A CA 1
ATOM 674 C C . ARG A 1 90 ? -0.343 0.322 -17.390 1.00 91.19 90 ARG A C 1
ATOM 676 O O . ARG A 1 90 ? -0.260 -0.493 -18.306 1.00 91.19 90 ARG A O 1
ATOM 683 N N . PHE A 1 91 ? -1.262 0.236 -16.430 1.00 93.56 91 PHE A N 1
ATOM 684 C CA . PHE A 1 91 ? -2.099 -0.954 -16.259 1.00 93.56 91 PHE A CA 1
ATOM 685 C C . PHE A 1 91 ? -3.601 -0.664 -16.199 1.00 93.56 91 PHE A C 1
ATOM 687 O O . PHE A 1 91 ? -4.388 -1.611 -16.157 1.00 93.56 91 PHE A O 1
ATOM 694 N N . GLY A 1 92 ? -4.017 0.607 -16.210 1.00 93.44 92 GLY A N 1
ATOM 695 C CA . GLY A 1 92 ? -5.423 0.996 -16.079 1.00 93.44 92 GLY A CA 1
ATOM 696 C C . GLY A 1 92 ? -6.021 0.652 -14.712 1.00 93.44 92 GLY A C 1
ATOM 697 O O . GLY A 1 92 ? -7.235 0.478 -14.594 1.00 93.44 92 GLY A O 1
ATOM 698 N N . VAL A 1 93 ? -5.184 0.502 -13.679 1.00 95.19 93 VAL A N 1
ATOM 699 C CA . VAL A 1 93 ? -5.611 0.117 -12.331 1.00 95.19 93 VAL A CA 1
ATOM 700 C C . VAL A 1 93 ? -5.663 1.349 -11.434 1.00 95.19 93 VAL A C 1
ATOM 702 O O . VAL A 1 93 ? -4.636 1.878 -11.019 1.00 95.19 93 VAL A O 1
ATOM 705 N N . THR A 1 94 ? -6.873 1.790 -11.096 1.00 96.25 94 THR A N 1
ATOM 706 C CA . THR A 1 94 ? -7.097 2.870 -10.127 1.00 96.25 94 THR A CA 1
ATOM 707 C C . THR A 1 94 ? -7.102 2.320 -8.704 1.00 96.25 94 THR A C 1
ATOM 709 O O . THR A 1 94 ? -7.915 1.456 -8.379 1.00 96.25 94 THR A O 1
ATOM 712 N N . LEU A 1 95 ? -6.206 2.830 -7.858 1.00 94.81 95 LEU A N 1
ATOM 713 C CA . LEU A 1 95 ? -6.161 2.506 -6.430 1.00 94.81 95 LEU A CA 1
ATOM 714 C C . LEU A 1 95 ? -7.197 3.344 -5.666 1.00 94.81 95 LEU A C 1
ATOM 716 O O . LEU A 1 95 ? -7.356 4.533 -5.939 1.00 94.81 95 LEU A O 1
ATOM 720 N N . LEU A 1 96 ? -7.891 2.728 -4.709 1.00 93.81 96 LEU A N 1
ATOM 721 C CA . LEU A 1 96 ? -8.945 3.369 -3.912 1.00 93.81 96 LEU A CA 1
ATOM 722 C C . LEU A 1 96 ? -8.384 4.189 -2.747 1.00 93.81 96 LEU A C 1
ATOM 724 O O . LEU A 1 96 ? -8.979 5.179 -2.329 1.00 93.81 96 LEU A O 1
ATOM 728 N N . SER A 1 97 ? -7.232 3.776 -2.221 1.00 92.94 97 SER A N 1
ATOM 729 C CA . SER A 1 97 ? -6.528 4.459 -1.139 1.00 92.94 97 SER A CA 1
ATOM 730 C C . SER A 1 97 ? -5.023 4.528 -1.424 1.00 92.94 97 SER A C 1
ATOM 732 O O . SER A 1 97 ? -4.485 3.692 -2.161 1.00 92.94 97 SER A O 1
ATOM 734 N N . PRO A 1 98 ? -4.314 5.541 -0.891 1.00 91.69 98 PRO A N 1
ATOM 735 C CA . PRO A 1 98 ? -2.875 5.654 -1.077 1.00 91.69 98 PRO A CA 1
ATOM 736 C C . PRO A 1 98 ? -2.151 4.489 -0.395 1.00 91.69 98 PRO A C 1
ATOM 738 O O . PRO A 1 98 ? -2.351 4.222 0.791 1.00 91.69 98 PRO A O 1
ATOM 741 N N . VAL A 1 99 ? -1.271 3.823 -1.140 1.00 93.12 99 VAL A N 1
ATOM 742 C CA . VAL A 1 99 ? -0.386 2.785 -0.598 1.00 93.12 99 VAL A CA 1
ATOM 743 C C . VAL A 1 99 ? 0.772 3.408 0.176 1.00 93.12 99 VAL A C 1
ATOM 745 O O . VAL A 1 99 ? 1.264 4.482 -0.171 1.00 93.12 99 VAL A O 1
ATOM 748 N N . LYS A 1 100 ? 1.244 2.728 1.221 1.00 92.56 100 LYS A N 1
ATOM 749 C CA . LYS A 1 100 ? 2.453 3.132 1.951 1.00 92.56 100 LYS A CA 1
ATOM 750 C C . LYS A 1 100 ? 3.669 2.496 1.300 1.00 92.56 100 LYS A C 1
ATOM 752 O O . LYS A 1 100 ? 3.711 1.282 1.140 1.00 92.56 100 LYS A O 1
ATOM 757 N N . VAL A 1 101 ? 4.660 3.307 0.958 1.00 89.75 101 VAL A N 1
ATOM 758 C CA . VAL A 1 101 ? 5.906 2.815 0.365 1.00 89.75 101 VAL A CA 1
ATOM 759 C C . VAL A 1 101 ? 6.928 2.598 1.460 1.00 89.75 101 VAL A C 1
ATOM 761 O O . VAL A 1 101 ? 7.159 3.491 2.277 1.00 89.75 101 VAL A O 1
ATOM 764 N N . LEU A 1 102 ? 7.527 1.414 1.476 1.00 84.94 102 LEU A N 1
ATOM 765 C CA . LEU A 1 102 ? 8.636 1.091 2.356 1.00 84.94 102 LEU A CA 1
ATOM 766 C C . LEU A 1 102 ? 9.832 0.679 1.508 1.00 84.94 102 LEU A C 1
ATOM 768 O O . LEU A 1 102 ? 9.797 -0.321 0.797 1.00 84.94 102 LEU A O 1
ATOM 772 N N . TYR A 1 103 ? 10.894 1.470 1.598 1.00 81.69 103 TYR A N 1
ATOM 773 C CA . TYR A 1 103 ? 12.180 1.095 1.039 1.00 81.69 103 TYR A CA 1
ATOM 774 C C . TYR A 1 103 ? 12.852 0.095 1.983 1.00 81.69 103 TYR A C 1
ATOM 776 O O . TYR A 1 103 ? 13.103 0.418 3.147 1.00 81.69 103 TYR A O 1
ATOM 784 N N . ASP A 1 104 ? 13.137 -1.108 1.486 1.00 70.94 104 ASP A N 1
ATOM 785 C CA . ASP A 1 104 ? 13.870 -2.128 2.235 1.00 70.94 104 ASP A CA 1
ATOM 786 C C . ASP A 1 104 ? 15.111 -2.583 1.438 1.00 70.94 104 ASP A C 1
ATOM 788 O O . ASP A 1 104 ? 14.997 -3.380 0.504 1.00 70.94 104 ASP A O 1
ATOM 792 N N . PRO A 1 105 ? 16.317 -2.101 1.798 1.00 64.44 105 PRO A N 1
ATOM 793 C CA . PRO A 1 105 ? 17.556 -2.497 1.130 1.00 64.44 105 PRO A CA 1
ATOM 794 C C . PRO A 1 105 ? 17.924 -3.965 1.384 1.00 64.44 105 PRO A C 1
ATOM 796 O O . PRO A 1 105 ? 18.676 -4.552 0.607 1.00 64.44 105 PRO A O 1
ATOM 799 N N . LEU A 1 106 ? 17.425 -4.563 2.470 1.00 63.69 106 LEU A N 1
ATOM 800 C CA . LEU A 1 106 ? 17.705 -5.947 2.842 1.00 63.69 106 LEU A CA 1
ATOM 801 C C . LEU A 1 106 ? 16.823 -6.923 2.054 1.00 63.69 106 LEU A C 1
ATOM 803 O O . LEU A 1 106 ? 17.251 -8.034 1.747 1.00 63.69 106 LEU A O 1
ATOM 807 N N . PHE A 1 107 ? 15.624 -6.488 1.661 1.00 61.91 107 PHE A N 1
ATOM 808 C CA . PHE A 1 107 ? 14.725 -7.245 0.792 1.00 61.91 107 PHE A CA 1
ATOM 809 C C . PHE A 1 107 ? 15.364 -7.585 -0.565 1.00 61.91 107 PHE A C 1
ATOM 811 O O . PHE A 1 107 ? 15.154 -8.680 -1.091 1.00 61.91 107 PHE A O 1
ATOM 818 N N . ARG A 1 108 ? 16.243 -6.712 -1.080 1.00 57.81 108 ARG A N 1
ATOM 819 C CA . ARG A 1 108 ? 17.050 -6.988 -2.276 1.00 57.81 108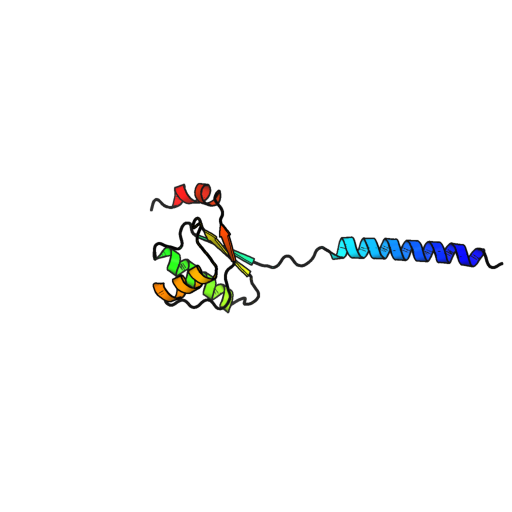 ARG A CA 1
ATOM 820 C C . ARG A 1 108 ? 17.846 -8.293 -2.138 1.00 57.81 108 ARG A C 1
ATOM 822 O O . ARG A 1 108 ? 17.795 -9.137 -3.024 1.00 57.81 108 ARG A O 1
ATOM 829 N N . LEU A 1 109 ? 18.495 -8.519 -0.995 1.00 60.44 109 LEU A N 1
ATOM 830 C CA . LEU A 1 109 ? 19.292 -9.729 -0.741 1.00 60.44 109 LEU A CA 1
ATOM 831 C C . LEU A 1 109 ? 18.445 -11.011 -0.638 1.00 60.44 109 LEU A C 1
ATOM 833 O O . LEU A 1 109 ? 18.971 -12.101 -0.849 1.00 60.44 109 LEU A O 1
ATOM 837 N N . LEU A 1 110 ? 17.152 -10.893 -0.321 1.00 62.41 110 LEU A N 1
ATOM 838 C CA . LEU A 1 110 ? 16.235 -12.030 -0.188 1.00 62.41 110 LEU A CA 1
ATOM 839 C C . LEU A 1 110 ? 15.606 -12.464 -1.520 1.00 62.41 110 LEU A C 1
ATOM 841 O O . LEU A 1 110 ? 15.301 -13.645 -1.671 1.00 62.41 110 LEU A O 1
ATOM 845 N N . ILE A 1 111 ? 15.409 -11.544 -2.472 1.00 58.97 111 ILE A N 1
ATOM 846 C CA . ILE A 1 111 ? 14.696 -11.823 -3.734 1.00 58.97 111 ILE A CA 1
ATOM 847 C C . ILE A 1 111 ? 15.609 -11.950 -4.955 1.00 58.97 111 ILE A C 1
ATOM 849 O O . ILE A 1 111 ? 15.239 -12.673 -5.876 1.00 58.97 111 ILE A O 1
ATOM 853 N N . GLU A 1 112 ? 16.798 -11.332 -4.976 1.00 59.69 112 GLU A N 1
ATOM 854 C CA . GLU A 1 112 ? 17.778 -11.504 -6.071 1.00 59.69 112 GLU A CA 1
ATOM 855 C C . GLU A 1 112 ? 17.979 -12.981 -6.507 1.00 59.69 112 GLU A C 1
ATOM 857 O O . GLU A 1 112 ? 17.968 -13.229 -7.713 1.00 59.69 112 GLU A O 1
ATOM 862 N N . PRO A 1 113 ? 18.052 -13.998 -5.613 1.00 60.72 113 PRO A N 1
ATOM 863 C CA . PRO A 1 113 ? 18.168 -15.397 -6.052 1.00 60.72 113 PRO A CA 1
ATOM 864 C C . PRO A 1 113 ? 16.924 -15.977 -6.758 1.00 60.72 113 PRO A C 1
ATOM 866 O O . PRO A 1 113 ? 17.026 -17.036 -7.372 1.00 60.72 113 PRO A O 1
ATOM 869 N N . PHE A 1 114 ? 15.761 -15.321 -6.695 1.00 56.62 114 PHE A N 1
ATOM 870 C CA . PHE A 1 114 ? 14.497 -15.789 -7.286 1.00 56.62 114 PHE A CA 1
ATOM 871 C C . PHE A 1 114 ? 14.097 -15.048 -8.574 1.00 56.62 114 PHE A C 1
ATOM 873 O O . PHE A 1 114 ? 13.093 -15.398 -9.187 1.00 56.62 114 PHE A O 1
ATOM 880 N N . GLN A 1 115 ? 14.861 -14.036 -8.998 1.00 55.72 115 GLN A N 1
ATOM 881 C CA . GLN A 1 115 ? 14.572 -13.198 -10.177 1.00 55.72 115 GLN A CA 1
ATOM 882 C C . GLN A 1 115 ? 15.181 -13.745 -11.486 1.00 55.72 115 GLN A C 1
ATOM 884 O O . GLN A 1 115 ? 15.085 -13.101 -12.523 1.00 55.72 115 GLN A O 1
ATOM 889 N N . GLY A 1 116 ? 15.825 -14.918 -11.447 1.00 51.00 116 GLY A N 1
ATOM 890 C CA . GLY A 1 116 ? 16.523 -15.534 -12.583 1.00 51.00 116 GLY A CA 1
ATOM 891 C C . GLY A 1 116 ? 15.684 -16.465 -13.470 1.00 51.00 116 GLY A C 1
ATOM 892 O O . GLY A 1 116 ? 16.263 -17.386 -14.044 1.00 51.00 116 GLY A O 1
ATOM 893 N N . PHE A 1 117 ? 14.365 -16.272 -13.561 1.00 40.72 117 PHE A N 1
ATOM 894 C CA . PHE A 1 117 ? 13.478 -17.057 -14.434 1.00 40.72 117 PHE A CA 1
ATOM 895 C C . PHE A 1 117 ? 12.823 -16.194 -15.508 1.00 40.72 117 PHE A C 1
ATOM 897 O O . PHE A 1 117 ? 12.278 -15.127 -15.147 1.00 40.72 117 PHE A O 1
#

Organism: Arachis hypogaea (NCBI:txid3818)

Secondary structure (DSSP, 8-state):
--HHHHHHHHHHHHHHHHHHHHHHHHHT------EEEEE-S-SSS--HHHHHHHHHHHHHHHH-TTSEEEEEES-TT--HHHHHHHHHHHH----SSPPEEEE-HHHHHHHGGG---

pLDDT: mean 84.37, std 12.98, range [40.72, 97.0]

Foldseek 3Di:
DCVVVVVVVVVVVVVVVVVVVVCVVVVVPDDPQAEDEDEDAACPPLDPVNLVVLVVQQVCCVVPVSHAYEYEYCDPPDDLVVSQCSCCVRRVRHHPDGHHYDYDPVSCVVCVVVPPD

Radius of gyration: 25.34 Å; chains: 1; bounding box: 32×30×84 Å

Sequence (117 aa):
MGIWFIVPAVVAAFCAVILGLILRAVGGRTSRKRAVGFFHPYTNDGGGGERVLWCAVRAIQEEIPDLDCLVYTGDHDATPQSLAARAVDRFGVTLLSPVKVLYDPLFRLLIEPFQGF